Protein AF-A0A959CDI5-F1 (afdb_monomer_lite)

pLDDT: mean 85.73, std 13.89, range [49.97, 98.25]

Secondary structure (DSSP, 8-state):
--HHHHHHHHHHHHHHHHHHHHHHHHHHHHHHHHTTSS--HHHHHHHHHHHHHHHHHHHHHHHHHHHHHHHHHSPPGGG----PPP----

Structure (mmCIF, N/CA/C/O backbone):
data_AF-A0A959CDI5-F1
#
_entry.id   AF-A0A959CDI5-F1
#
loop_
_atom_site.group_PDB
_atom_site.id
_atom_site.type_symbol
_atom_site.label_atom_id
_atom_site.label_alt_id
_atom_site.label_comp_id
_atom_site.label_asym_id
_atom_site.label_entity_id
_atom_site.label_seq_id
_atom_site.pdbx_PDB_ins_code
_atom_site.Cartn_x
_atom_site.Cartn_y
_atom_site.Cartn_z
_atom_site.occupancy
_atom_site.B_iso_or_equiv
_atom_site.auth_seq_id
_atom_site.auth_comp_id
_atom_site.auth_asym_id
_atom_site.auth_atom_id
_atom_site.pdbx_PDB_model_num
ATOM 1 N N . MET A 1 1 ? 10.173 5.319 -21.499 1.00 62.91 1 MET A N 1
ATOM 2 C CA . MET A 1 1 ? 10.871 5.258 -20.188 1.00 62.91 1 MET A CA 1
ATOM 3 C C . MET A 1 1 ? 12.138 4.435 -20.330 1.00 62.91 1 MET A C 1
ATOM 5 O O . MET A 1 1 ? 12.100 3.412 -20.992 1.00 62.91 1 MET A O 1
ATOM 9 N N . THR A 1 2 ? 13.244 4.836 -19.706 1.00 84.88 2 THR A N 1
ATOM 10 C CA . THR A 1 2 ? 14.476 4.026 -19.707 1.00 84.88 2 THR A CA 1
ATOM 11 C C . THR A 1 2 ? 14.434 2.970 -18.600 1.00 84.88 2 THR A C 1
ATOM 13 O O . THR A 1 2 ? 13.868 3.220 -17.532 1.00 84.88 2 THR A O 1
ATOM 16 N N . LYS A 1 3 ? 15.098 1.822 -18.785 1.00 86.50 3 LYS A N 1
ATOM 17 C CA . LYS A 1 3 ? 15.221 0.766 -17.754 1.00 86.50 3 LYS A CA 1
ATOM 18 C C . LYS A 1 3 ? 15.716 1.323 -16.409 1.00 86.50 3 LYS A C 1
ATOM 20 O O . LYS A 1 3 ? 15.218 0.951 -15.349 1.00 86.50 3 LYS A O 1
ATOM 25 N N . ARG A 1 4 ? 16.634 2.302 -16.444 1.00 90.00 4 ARG A N 1
ATOM 26 C CA . ARG A 1 4 ? 17.132 3.027 -15.259 1.00 90.00 4 ARG A CA 1
ATOM 27 C C . ARG A 1 4 ? 16.033 3.822 -14.546 1.00 90.00 4 ARG A C 1
ATOM 29 O O . ARG A 1 4 ? 16.001 3.831 -13.318 1.00 90.00 4 ARG A O 1
ATOM 36 N N . SER A 1 5 ? 15.143 4.481 -15.289 1.00 92.69 5 SER A N 1
ATOM 37 C CA . SER A 1 5 ? 14.016 5.223 -14.707 1.00 92.69 5 SER A CA 1
ATOM 38 C C . SER A 1 5 ? 12.993 4.297 -14.038 1.00 92.69 5 SER A C 1
ATOM 40 O O . SER A 1 5 ? 12.549 4.597 -12.931 1.00 92.69 5 SER A O 1
ATOM 42 N N . VAL A 1 6 ? 12.704 3.135 -14.638 1.00 91.62 6 VAL A N 1
ATOM 43 C CA . VAL A 1 6 ? 11.795 2.124 -14.069 1.00 91.62 6 VAL A CA 1
ATOM 44 C C . VAL A 1 6 ? 12.381 1.517 -12.792 1.00 91.62 6 VAL A C 1
ATOM 46 O O . VAL A 1 6 ? 11.695 1.474 -11.777 1.00 91.62 6 VAL A O 1
ATOM 49 N N . LYS A 1 7 ? 13.678 1.170 -12.777 1.00 93.50 7 LYS A N 1
ATOM 50 C CA . LYS A 1 7 ? 14.372 0.699 -11.560 1.00 93.50 7 LYS A CA 1
ATOM 51 C C . LYS A 1 7 ? 14.264 1.689 -10.395 1.00 93.50 7 LYS A C 1
ATOM 53 O O . LYS A 1 7 ? 13.974 1.284 -9.274 1.00 93.50 7 LYS A O 1
ATOM 58 N N . ARG A 1 8 ? 14.453 2.993 -10.641 1.00 95.94 8 ARG A N 1
ATOM 59 C CA . ARG A 1 8 ? 14.297 4.013 -9.585 1.00 95.94 8 ARG A CA 1
ATOM 60 C C . ARG A 1 8 ? 12.861 4.089 -9.065 1.00 95.94 8 ARG A C 1
ATOM 62 O O . ARG A 1 8 ? 12.665 4.231 -7.861 1.00 95.94 8 ARG A O 1
ATOM 69 N N . ARG A 1 9 ? 11.866 4.002 -9.953 1.00 95.06 9 ARG A N 1
ATOM 70 C CA . ARG A 1 9 ? 10.446 3.991 -9.565 1.00 95.06 9 ARG A CA 1
ATOM 71 C C . ARG A 1 9 ? 10.090 2.748 -8.749 1.00 95.06 9 ARG A C 1
ATOM 73 O O . ARG A 1 9 ? 9.422 2.897 -7.734 1.00 95.06 9 ARG A O 1
ATOM 80 N N . LEU A 1 10 ? 10.617 1.577 -9.115 1.00 96.25 10 LEU A N 1
ATOM 81 C CA . LEU A 1 10 ? 10.473 0.342 -8.341 1.00 96.25 10 LEU A CA 1
ATOM 82 C C . LEU A 1 10 ? 11.021 0.493 -6.917 1.00 96.25 10 LEU A C 1
ATOM 84 O O . LEU A 1 10 ? 10.325 0.171 -5.959 1.00 96.25 10 LEU A O 1
ATOM 88 N N . ILE A 1 11 ? 12.236 1.030 -6.763 1.00 97.56 11 ILE A N 1
ATOM 89 C CA . ILE A 1 11 ? 12.836 1.257 -5.436 1.00 97.56 11 ILE A CA 1
ATOM 90 C C . ILE A 1 11 ? 11.938 2.166 -4.589 1.00 97.56 11 ILE A C 1
ATOM 92 O O . ILE A 1 11 ? 11.635 1.839 -3.444 1.00 97.56 11 ILE A O 1
ATOM 96 N N . ARG A 1 12 ? 11.459 3.278 -5.159 1.00 97.25 12 ARG A N 1
ATOM 97 C CA . ARG A 1 12 ? 10.550 4.197 -4.456 1.00 97.25 12 ARG A CA 1
ATOM 98 C C . ARG A 1 12 ? 9.232 3.526 -4.066 1.00 97.25 12 ARG A C 1
ATOM 100 O O . ARG A 1 12 ? 8.781 3.717 -2.943 1.00 97.25 12 ARG A O 1
ATOM 107 N N . ALA A 1 13 ? 8.643 2.730 -4.959 1.00 96.00 13 ALA A N 1
ATOM 108 C CA . ALA A 1 13 ? 7.407 2.001 -4.685 1.00 96.00 13 ALA A CA 1
ATOM 109 C C . ALA A 1 13 ? 7.583 0.981 -3.548 1.00 96.00 13 ALA A C 1
ATOM 111 O O . ALA A 1 13 ? 6.753 0.936 -2.645 1.00 96.00 13 ALA A O 1
ATOM 112 N N . ARG A 1 14 ? 8.700 0.239 -3.528 1.00 97.44 14 ARG A N 1
ATOM 113 C CA . ARG A 1 14 ? 9.036 -0.701 -2.444 1.00 97.44 14 ARG A CA 1
ATOM 114 C C . ARG A 1 14 ? 9.238 0.002 -1.100 1.00 97.44 14 ARG A C 1
ATOM 116 O O . ARG A 1 14 ? 8.731 -0.473 -0.089 1.00 97.44 14 ARG A O 1
ATOM 123 N N . ILE A 1 15 ? 9.940 1.139 -1.080 1.00 98.25 15 ILE A N 1
ATOM 124 C CA . ILE A 1 15 ? 10.113 1.944 0.143 1.00 98.25 15 ILE A CA 1
ATOM 125 C C . ILE A 1 15 ? 8.752 2.409 0.668 1.00 98.25 15 ILE A C 1
ATOM 127 O O . ILE A 1 15 ? 8.461 2.232 1.848 1.00 98.25 15 ILE A O 1
ATOM 131 N N . ALA A 1 16 ? 7.909 2.960 -0.208 1.00 97.06 16 ALA A N 1
ATOM 132 C CA . ALA A 1 16 ? 6.590 3.452 0.170 1.00 97.06 16 ALA A CA 1
ATOM 133 C C . ALA A 1 16 ? 5.681 2.322 0.691 1.00 97.06 16 ALA A C 1
ATOM 135 O O . ALA A 1 16 ? 5.016 2.502 1.708 1.00 97.06 16 ALA A O 1
ATOM 136 N N . LEU A 1 17 ? 5.709 1.146 0.050 1.00 97.38 17 LEU A N 1
ATOM 137 C CA . LEU A 1 17 ? 4.991 -0.046 0.508 1.00 97.38 17 LEU A CA 1
ATOM 138 C C . LEU A 1 17 ? 5.450 -0.482 1.904 1.00 97.38 17 LEU A C 1
ATOM 140 O O . LEU A 1 17 ? 4.620 -0.669 2.790 1.00 97.38 17 LEU A O 1
ATOM 144 N N . ASN A 1 18 ? 6.764 -0.578 2.124 1.00 97.94 18 ASN A N 1
ATOM 145 C CA . ASN A 1 18 ? 7.321 -0.935 3.429 1.00 97.94 18 ASN A CA 1
ATOM 146 C C . ASN A 1 18 ? 6.903 0.053 4.523 1.00 97.94 18 ASN A C 1
ATOM 148 O O . ASN A 1 18 ? 6.518 -0.370 5.610 1.00 97.94 18 ASN A O 1
ATOM 152 N N . GLN A 1 19 ? 6.924 1.357 4.242 1.00 97.94 19 GLN A N 1
ATOM 153 C CA . GLN A 1 19 ? 6.463 2.376 5.190 1.00 97.94 19 GLN A CA 1
ATOM 154 C C . GLN A 1 19 ? 4.977 2.210 5.534 1.00 97.94 19 GLN A C 1
ATOM 156 O O . GLN A 1 19 ? 4.608 2.292 6.705 1.00 97.94 19 GLN A O 1
ATOM 161 N N . THR A 1 20 ? 4.124 1.943 4.542 1.00 97.44 20 THR A N 1
ATOM 162 C CA . THR A 1 20 ? 2.696 1.681 4.772 1.00 97.44 20 THR A CA 1
ATOM 163 C C . THR A 1 20 ? 2.484 0.427 5.618 1.00 97.44 20 THR A C 1
ATOM 165 O O . THR A 1 20 ? 1.691 0.456 6.555 1.00 97.44 20 THR A O 1
ATOM 168 N N . ILE A 1 21 ? 3.218 -0.654 5.340 1.00 97.38 21 ILE A N 1
ATOM 169 C CA . ILE A 1 21 ? 3.147 -1.895 6.123 1.00 97.38 21 ILE A CA 1
ATOM 170 C C . ILE A 1 21 ? 3.542 -1.639 7.581 1.00 97.38 21 ILE A C 1
ATOM 172 O O . ILE A 1 21 ? 2.830 -2.077 8.481 1.00 97.38 21 ILE A O 1
ATOM 176 N N . GLN A 1 22 ? 4.622 -0.890 7.833 1.00 98.00 22 GLN A N 1
ATOM 177 C CA . GLN A 1 22 ? 5.020 -0.544 9.204 1.00 98.00 22 GLN A CA 1
ATOM 178 C C . GLN A 1 22 ? 3.922 0.237 9.934 1.00 98.00 22 GLN A C 1
ATOM 180 O O . GLN A 1 22 ? 3.557 -0.130 11.048 1.00 98.00 22 GLN A O 1
ATOM 185 N N . LYS A 1 23 ? 3.295 1.223 9.276 1.00 96.81 23 LYS A N 1
ATOM 186 C CA . LYS A 1 23 ? 2.150 1.949 9.851 1.00 96.81 23 LYS A CA 1
ATOM 187 C C . LYS A 1 23 ? 0.976 1.026 10.181 1.00 96.81 23 LYS A C 1
ATOM 189 O O . LYS A 1 23 ? 0.404 1.140 11.259 1.00 96.81 23 LYS A O 1
ATOM 194 N N . ILE A 1 24 ? 0.634 0.084 9.298 1.00 96.81 24 ILE A N 1
ATOM 195 C CA . ILE A 1 24 ? -0.419 -0.915 9.561 1.00 96.81 24 ILE A CA 1
ATOM 196 C C . ILE A 1 24 ? -0.082 -1.739 10.812 1.00 96.81 24 ILE A C 1
ATOM 198 O O . ILE A 1 24 ? -0.950 -1.972 11.656 1.00 96.81 24 ILE A O 1
ATOM 202 N N . LEU A 1 25 ? 1.171 -2.179 10.951 1.00 96.44 25 LEU A N 1
ATOM 203 C CA . LEU A 1 25 ? 1.623 -2.939 12.118 1.00 96.44 25 LEU A CA 1
ATOM 204 C C . LEU A 1 25 ? 1.544 -2.109 13.402 1.00 96.44 25 LEU A C 1
ATOM 206 O O . LEU A 1 25 ? 1.084 -2.622 14.423 1.00 96.44 25 LEU A O 1
ATOM 210 N N . ASP A 1 26 ? 1.930 -0.837 13.354 1.00 94.88 26 ASP A N 1
ATOM 211 C CA . ASP A 1 26 ? 1.857 0.068 14.501 1.00 94.88 26 ASP A CA 1
ATOM 212 C C . ASP A 1 26 ? 0.412 0.350 14.921 1.00 94.88 26 ASP A C 1
ATOM 214 O O . ASP A 1 26 ? 0.089 0.262 16.108 1.00 94.88 26 ASP A O 1
ATOM 218 N N . VAL A 1 27 ? -0.495 0.573 13.966 1.00 92.75 27 VAL A N 1
ATOM 219 C CA . VAL A 1 27 ? -1.930 0.722 14.251 1.00 92.75 27 VAL A CA 1
ATOM 220 C C . VAL A 1 27 ? -2.497 -0.552 14.885 1.00 92.75 27 VAL A C 1
ATOM 222 O O . VAL A 1 27 ? -3.214 -0.479 15.884 1.00 92.75 27 VAL A O 1
ATOM 225 N N . ASN A 1 28 ? -2.117 -1.734 14.394 1.00 92.12 28 ASN A N 1
ATOM 226 C CA . ASN A 1 28 ? -2.527 -3.006 14.995 1.00 92.12 28 ASN A CA 1
ATOM 227 C C . ASN A 1 28 ? -1.975 -3.201 16.418 1.00 92.12 28 ASN A C 1
ATOM 229 O O . ASN A 1 28 ? -2.693 -3.687 17.295 1.00 92.12 28 ASN A O 1
ATOM 233 N N . ARG A 1 29 ? -0.721 -2.805 16.679 1.00 91.88 29 ARG A N 1
ATOM 234 C CA . ARG A 1 29 ? -0.139 -2.802 18.035 1.00 91.88 29 ARG A CA 1
ATOM 235 C C . ARG A 1 29 ? -0.915 -1.868 18.962 1.00 91.88 29 ARG A C 1
ATOM 237 O O . ARG A 1 29 ? -1.223 -2.256 20.086 1.00 91.88 29 ARG A O 1
ATOM 244 N N . ASN A 1 30 ? -1.277 -0.677 18.486 1.00 86.81 30 ASN A N 1
ATOM 245 C CA . ASN A 1 30 ? -2.072 0.290 19.242 1.00 86.81 30 ASN A CA 1
ATOM 246 C C . ASN A 1 30 ? -3.481 -0.236 19.536 1.00 86.81 30 ASN A C 1
ATOM 248 O O . ASN A 1 30 ? -3.955 -0.109 20.664 1.00 86.81 30 ASN A O 1
ATOM 252 N N . ARG A 1 31 ? -4.120 -0.905 18.569 1.00 85.50 31 ARG A N 1
ATOM 253 C CA . ARG A 1 31 ? -5.438 -1.526 18.756 1.00 85.50 31 ARG A CA 1
ATOM 254 C C . ARG A 1 31 ? -5.418 -2.594 19.850 1.00 85.50 31 ARG A C 1
ATOM 256 O O . ARG A 1 31 ? -6.284 -2.586 20.715 1.00 85.50 31 ARG A O 1
ATOM 263 N N . LYS A 1 32 ? -4.385 -3.446 19.879 1.00 84.25 32 LYS A N 1
ATOM 264 C CA . LYS A 1 32 ? -4.185 -4.444 20.951 1.00 84.25 32 LYS A CA 1
ATOM 265 C C . LYS A 1 32 ? -3.946 -3.832 22.333 1.00 84.25 32 LYS A C 1
ATOM 267 O O . LYS A 1 32 ? -4.155 -4.503 23.332 1.00 84.25 32 LYS A O 1
ATOM 272 N N . ARG A 1 33 ? -3.461 -2.591 22.414 1.00 83.31 33 ARG A N 1
ATOM 273 C CA . ARG A 1 33 ? -3.269 -1.888 23.694 1.00 83.31 33 ARG A CA 1
ATOM 274 C C . ARG A 1 33 ? -4.560 -1.234 24.189 1.00 83.31 33 ARG A C 1
ATOM 276 O O . ARG A 1 33 ? -4.752 -1.114 25.392 1.00 83.31 33 ARG A O 1
ATOM 283 N N . LEU A 1 34 ? -5.453 -0.842 23.279 1.00 74.88 34 LEU A N 1
ATOM 284 C CA . LEU A 1 34 ? -6.724 -0.187 23.615 1.00 74.88 34 LEU A CA 1
ATOM 285 C C . LE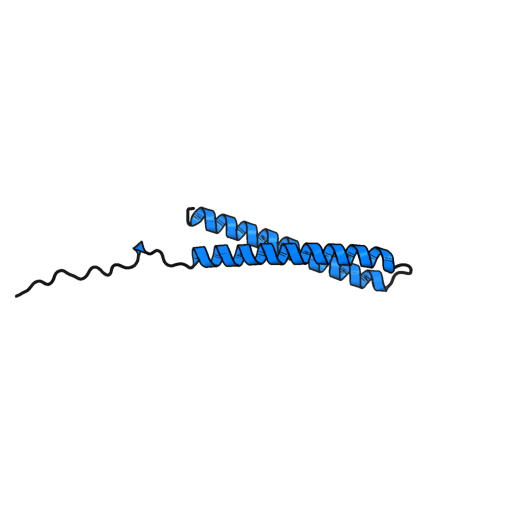U A 1 34 ? -7.755 -1.112 24.250 1.00 74.88 34 LEU A C 1
ATOM 287 O O . LEU A 1 34 ? -8.572 -0.637 25.034 1.00 74.88 34 LEU A O 1
ATOM 291 N N . SER A 1 35 ? -7.681 -2.418 23.993 1.00 66.81 35 SER A N 1
ATOM 292 C CA . SER A 1 35 ? -8.530 -3.419 24.652 1.00 66.81 35 SER A CA 1
ATOM 293 C C . SER A 1 35 ? -8.379 -3.461 26.181 1.00 66.81 35 SER A C 1
ATOM 295 O O . SER A 1 35 ? -9.172 -4.118 26.840 1.00 66.81 35 SER A O 1
ATOM 297 N N . PHE A 1 36 ? -7.398 -2.751 26.750 1.00 68.88 36 PHE A N 1
ATOM 298 C CA . PHE A 1 36 ? -7.171 -2.629 28.194 1.00 68.88 36 PHE A CA 1
ATOM 299 C C . PHE A 1 36 ? -7.635 -1.282 28.784 1.00 68.88 36 PHE A C 1
ATOM 301 O O . PHE A 1 36 ? -7.283 -0.963 29.916 1.00 68.88 36 PHE A O 1
ATOM 308 N N . THR A 1 37 ? -8.377 -0.461 28.030 1.00 72.62 37 THR A N 1
ATOM 309 C CA . THR A 1 37 ? -8.814 0.882 28.464 1.00 72.62 37 THR A CA 1
ATOM 310 C C . THR A 1 37 ? -10.335 0.985 28.602 1.00 72.62 37 THR A C 1
ATOM 312 O O . THR A 1 37 ? -11.064 0.312 27.882 1.00 72.62 37 THR A O 1
ATOM 315 N N . ASN A 1 38 ? -10.805 1.842 29.519 1.00 65.62 38 ASN A N 1
ATOM 316 C CA . ASN A 1 38 ? -12.217 1.946 29.923 1.00 65.62 38 ASN A CA 1
ATOM 317 C C . ASN A 1 38 ? -13.162 2.578 28.878 1.00 65.62 38 ASN A C 1
ATOM 319 O O . ASN A 1 38 ? -14.371 2.495 29.059 1.00 65.62 38 ASN A O 1
ATOM 323 N N . ASP A 1 39 ? -12.649 3.184 27.799 1.00 68.25 39 ASP A N 1
ATOM 324 C CA . ASP A 1 39 ? -13.484 3.753 26.724 1.00 68.25 39 ASP A CA 1
ATOM 325 C C . ASP A 1 39 ? -12.901 3.477 25.315 1.00 68.25 39 ASP A C 1
ATOM 327 O O . ASP A 1 39 ? -12.348 4.361 24.647 1.00 68.25 39 ASP A O 1
ATOM 331 N N . PRO A 1 40 ? -12.933 2.210 24.861 1.00 76.69 40 PRO A N 1
ATOM 332 C CA . PRO A 1 40 ? -12.237 1.773 23.650 1.00 76.69 40 PRO A CA 1
ATOM 333 C C . PRO A 1 40 ? -12.976 2.145 22.354 1.00 76.69 40 PRO A C 1
ATOM 335 O O . PRO A 1 40 ? -12.364 2.221 21.288 1.00 76.69 40 PRO A O 1
ATOM 338 N N . THR A 1 41 ? -14.281 2.411 22.424 1.00 79.12 41 THR A N 1
ATOM 339 C CA . THR A 1 41 ? -15.199 2.355 21.275 1.00 79.12 41 THR A CA 1
ATOM 340 C C . THR A 1 41 ? -14.930 3.420 20.211 1.00 79.12 41 THR A C 1
ATOM 342 O O . THR A 1 41 ? -14.887 3.124 19.015 1.00 79.12 41 THR A O 1
ATOM 345 N N . GLN A 1 42 ? -14.725 4.678 20.615 1.00 81.06 42 GLN A N 1
ATOM 346 C CA . GLN A 1 42 ? -14.477 5.767 19.663 1.00 81.06 42 GLN A CA 1
ATOM 347 C C . GLN A 1 42 ? -13.075 5.664 19.053 1.00 81.06 42 GLN A C 1
ATOM 349 O O . GLN A 1 42 ? -12.880 5.898 17.859 1.00 81.06 42 GLN A O 1
ATOM 354 N N . ARG A 1 43 ? -12.091 5.271 19.865 1.00 82.88 43 ARG A N 1
ATOM 355 C CA . ARG A 1 43 ? -10.697 5.155 19.435 1.00 82.88 43 ARG A CA 1
ATOM 356 C C . ARG A 1 43 ? -10.491 3.953 18.517 1.00 82.88 43 ARG A C 1
ATOM 358 O O . ARG A 1 43 ? -9.752 4.053 17.543 1.00 82.88 43 ARG A O 1
ATOM 365 N N . GLU A 1 44 ? -11.207 2.861 18.758 1.00 87.75 44 GLU A N 1
ATOM 366 C CA . GLU A 1 44 ? -11.244 1.705 17.869 1.00 87.75 44 GLU A CA 1
ATOM 367 C C . GLU A 1 44 ? -11.821 2.052 16.489 1.00 87.75 44 GLU A C 1
ATOM 369 O O . GLU A 1 44 ? -11.236 1.664 15.477 1.00 87.75 44 GLU A O 1
ATOM 374 N N . LYS A 1 45 ? -12.910 2.834 16.421 1.00 88.94 45 LYS A N 1
ATOM 375 C CA . LYS A 1 45 ? -13.475 3.293 15.138 1.00 88.94 45 LYS A CA 1
ATOM 376 C C . LYS A 1 45 ? -12.457 4.072 14.304 1.00 88.94 45 LYS A C 1
ATOM 378 O O . LYS A 1 45 ? -12.316 3.796 13.115 1.00 88.94 45 LYS A O 1
ATOM 383 N N . VAL A 1 46 ? -11.720 4.996 14.926 1.00 90.00 46 VAL A N 1
ATOM 384 C CA . VAL A 1 46 ? -10.680 5.783 14.241 1.00 90.00 46 VAL A CA 1
ATOM 385 C C . VAL A 1 46 ? -9.565 4.879 13.712 1.00 90.00 46 VAL A C 1
ATOM 387 O O . VAL A 1 46 ? -9.208 4.979 12.540 1.00 90.00 46 VAL A O 1
ATOM 390 N N . LEU A 1 47 ? -9.058 3.951 14.533 1.00 90.44 47 LEU A N 1
ATOM 391 C CA . LEU A 1 47 ? -8.009 3.022 14.097 1.00 90.44 47 LEU A CA 1
ATOM 392 C C . LEU A 1 47 ? -8.483 2.078 12.986 1.00 90.44 47 LEU A C 1
ATOM 394 O O . LEU A 1 47 ? -7.700 1.722 12.109 1.00 90.44 47 LEU A O 1
ATOM 398 N N . ASN A 1 48 ? -9.752 1.668 13.001 1.00 92.06 48 ASN A N 1
ATOM 399 C CA . ASN A 1 48 ? -10.315 0.823 11.951 1.00 92.06 48 ASN A CA 1
ATOM 400 C C . ASN A 1 48 ? -10.415 1.568 10.613 1.00 92.06 48 ASN A C 1
ATOM 402 O O . ASN A 1 48 ? -10.085 0.989 9.575 1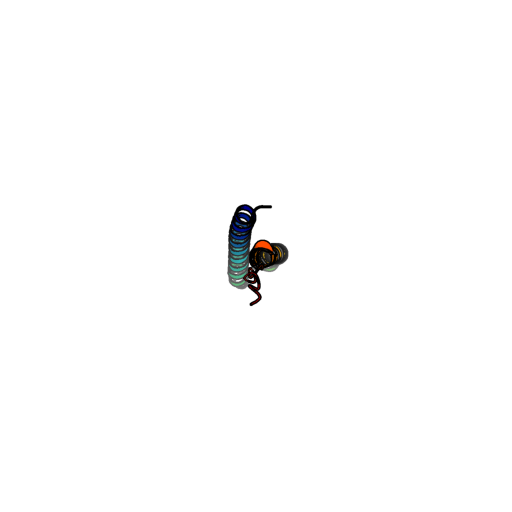.00 92.06 48 ASN A O 1
ATOM 406 N N . GLU A 1 49 ? -10.810 2.843 10.623 1.00 94.38 49 GLU A N 1
ATOM 407 C CA . GLU A 1 49 ? -10.820 3.655 9.402 1.00 94.38 49 GLU A CA 1
ATOM 408 C C . GLU A 1 49 ? -9.392 3.913 8.896 1.00 94.38 49 GLU A C 1
ATOM 410 O O . GLU A 1 49 ? -9.113 3.754 7.706 1.00 94.38 49 GLU A O 1
ATOM 415 N N . GLU A 1 50 ? -8.447 4.189 9.799 1.00 94.38 50 GLU A N 1
ATOM 416 C CA . GLU A 1 50 ? -7.032 4.323 9.445 1.00 94.38 50 GLU A CA 1
ATOM 417 C C . GLU A 1 50 ? -6.482 3.034 8.810 1.00 94.38 50 GLU A C 1
ATOM 419 O O . GLU A 1 50 ? -5.886 3.076 7.730 1.00 94.38 50 GLU A O 1
ATOM 424 N N . LEU A 1 51 ? -6.755 1.865 9.404 1.00 95.75 51 LEU A N 1
ATOM 425 C CA . LEU A 1 51 ? -6.393 0.566 8.826 1.00 95.75 51 LEU A CA 1
ATOM 426 C C . LEU A 1 51 ? -7.015 0.362 7.448 1.00 95.75 51 LEU A C 1
ATOM 428 O O . LEU A 1 51 ? -6.349 -0.159 6.551 1.00 95.75 51 LEU A O 1
ATOM 432 N N . ARG A 1 52 ? -8.278 0.747 7.251 1.00 96.88 52 ARG A N 1
ATOM 433 C CA . ARG A 1 52 ? -8.962 0.607 5.960 1.00 96.88 52 ARG A CA 1
ATOM 434 C C . ARG A 1 52 ? -8.249 1.403 4.870 1.00 96.88 52 ARG A C 1
ATOM 436 O O . ARG A 1 52 ? -7.994 0.866 3.785 1.00 96.88 52 ARG A O 1
ATOM 443 N N . VAL A 1 53 ? -7.899 2.655 5.161 1.00 97.69 53 VAL A N 1
ATOM 444 C CA . VAL A 1 53 ? -7.175 3.532 4.233 1.00 97.69 53 VAL A CA 1
ATOM 445 C C . VAL A 1 53 ? -5.775 2.988 3.965 1.00 97.69 53 VAL A C 1
ATOM 447 O O . VAL A 1 53 ? -5.406 2.814 2.801 1.00 97.69 53 VAL A O 1
ATOM 450 N N . LEU A 1 54 ? -5.019 2.634 5.008 1.00 96.94 54 LEU A N 1
ATOM 451 C CA . LEU A 1 54 ? -3.667 2.092 4.864 1.00 96.94 54 LEU A CA 1
ATOM 452 C C . LEU A 1 54 ? -3.650 0.794 4.045 1.00 96.94 54 LEU A C 1
ATOM 454 O O . LEU A 1 54 ? -2.811 0.643 3.161 1.00 96.94 54 LEU A O 1
ATOM 458 N N . ASN A 1 55 ? -4.614 -0.110 4.248 1.00 97.25 55 ASN A N 1
ATOM 459 C CA . ASN A 1 55 ? -4.740 -1.332 3.446 1.00 97.25 55 ASN A CA 1
ATOM 460 C C . ASN A 1 55 ? -5.072 -1.045 1.974 1.00 97.25 55 ASN A C 1
ATOM 462 O O . ASN A 1 55 ? -4.622 -1.760 1.076 1.00 97.25 55 ASN A O 1
ATOM 466 N N . LYS A 1 56 ? -5.870 -0.009 1.685 1.00 98.00 56 LYS A N 1
ATOM 467 C CA . LYS A 1 56 ? -6.128 0.421 0.301 1.00 98.00 56 LYS A CA 1
ATOM 468 C C . LYS A 1 56 ? -4.851 0.957 -0.352 1.00 98.00 56 LYS A C 1
ATOM 470 O O . LYS A 1 56 ? -4.544 0.566 -1.477 1.00 98.00 56 LYS A O 1
ATOM 475 N N . VAL A 1 57 ? -4.097 1.792 0.361 1.00 97.31 57 VAL A N 1
ATOM 476 C CA . VAL A 1 57 ? -2.822 2.353 -0.113 1.00 97.31 57 VAL A CA 1
ATOM 477 C C . VAL A 1 57 ? -1.782 1.253 -0.334 1.00 97.31 57 VAL A C 1
ATOM 479 O O . VAL A 1 57 ? -1.154 1.221 -1.389 1.00 97.31 57 VAL A O 1
ATOM 482 N N . ALA A 1 58 ? -1.655 0.305 0.599 1.00 97.56 58 ALA A N 1
ATOM 483 C CA . ALA A 1 58 ? -0.738 -0.825 0.477 1.00 97.56 58 ALA A CA 1
ATOM 484 C C . ALA A 1 58 ? -1.028 -1.659 -0.779 1.00 97.56 58 ALA A C 1
ATOM 486 O O . ALA A 1 58 ? -0.109 -1.967 -1.532 1.00 97.56 58 ALA A O 1
ATOM 487 N N . ARG A 1 59 ? -2.305 -1.959 -1.065 1.00 97.50 59 ARG A N 1
ATOM 488 C CA . ARG A 1 59 ? -2.701 -2.682 -2.288 1.00 97.50 59 ARG A CA 1
ATOM 489 C C . ARG A 1 59 ? -2.321 -1.934 -3.565 1.00 97.50 59 ARG A C 1
ATOM 491 O O . ARG A 1 59 ? -1.807 -2.539 -4.500 1.00 97.50 59 ARG A O 1
ATOM 498 N N . GLN A 1 60 ? -2.532 -0.619 -3.604 1.00 97.50 60 GLN A N 1
ATOM 499 C CA . GLN A 1 60 ? -2.131 0.201 -4.752 1.00 97.50 60 GLN A CA 1
ATOM 500 C C . GLN A 1 60 ? -0.608 0.215 -4.936 1.00 97.50 60 GLN A C 1
ATOM 502 O O . GLN A 1 60 ? -0.113 0.056 -6.050 1.00 97.50 60 GLN A O 1
ATOM 507 N N . GLN A 1 61 ? 0.144 0.368 -3.846 1.00 97.06 61 GLN A N 1
ATOM 508 C CA . GLN A 1 61 ? 1.606 0.339 -3.874 1.00 97.06 61 GLN A CA 1
ATOM 509 C C . GLN A 1 61 ? 2.146 -1.035 -4.294 1.00 97.06 61 GLN A C 1
ATOM 511 O O . GLN A 1 61 ? 3.087 -1.086 -5.083 1.00 97.06 61 GLN A O 1
ATOM 516 N N . ALA A 1 62 ? 1.535 -2.132 -3.835 1.00 97.19 62 ALA A N 1
ATOM 517 C CA . ALA A 1 62 ? 1.878 -3.492 -4.250 1.00 97.19 62 ALA A CA 1
ATOM 518 C C .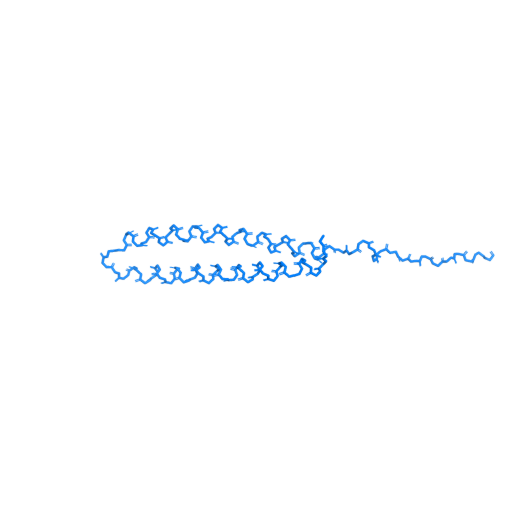 ALA A 1 62 ? 1.666 -3.694 -5.758 1.00 97.19 62 ALA A C 1
ATOM 520 O O . ALA A 1 62 ? 2.587 -4.119 -6.449 1.00 97.19 62 ALA A O 1
ATOM 521 N N . SER A 1 63 ? 0.520 -3.259 -6.291 1.00 97.81 63 SER A N 1
ATOM 522 C CA . SER A 1 63 ? 0.248 -3.321 -7.733 1.00 97.81 63 SER A CA 1
ATOM 523 C C . SER A 1 63 ? 1.276 -2.533 -8.562 1.00 97.81 63 SER A C 1
ATOM 525 O O . SER A 1 63 ? 1.695 -2.974 -9.632 1.00 97.81 63 SER A O 1
ATOM 527 N N . LEU A 1 64 ? 1.760 -1.390 -8.058 1.00 96.06 64 LEU A N 1
ATOM 528 C CA . LEU A 1 64 ? 2.843 -0.645 -8.709 1.00 96.06 64 LEU A CA 1
ATOM 529 C C . LEU A 1 64 ? 4.179 -1.398 -8.681 1.00 96.06 64 LEU A C 1
ATOM 531 O O . LEU A 1 64 ? 4.919 -1.352 -9.664 1.00 96.06 64 LEU A O 1
ATOM 535 N N . VAL A 1 65 ? 4.505 -2.063 -7.570 1.00 96.88 65 VAL A N 1
ATOM 536 C CA . VAL A 1 65 ? 5.712 -2.894 -7.456 1.00 96.88 65 VAL A CA 1
ATOM 537 C C . VAL A 1 65 ? 5.665 -4.025 -8.481 1.00 96.88 65 VAL A C 1
ATOM 539 O O . VAL A 1 65 ? 6.584 -4.118 -9.295 1.00 96.88 65 VAL A O 1
ATOM 542 N N . GLU A 1 66 ? 4.571 -4.788 -8.518 1.00 96.44 66 GLU A N 1
ATOM 543 C CA . GLU A 1 66 ? 4.347 -5.868 -9.490 1.00 96.44 66 GLU A CA 1
ATOM 544 C C . GLU A 1 66 ? 4.447 -5.356 -10.931 1.00 96.44 66 GLU A C 1
ATOM 546 O O . GLU A 1 66 ? 5.132 -5.942 -11.774 1.00 96.44 66 GLU A O 1
ATOM 551 N N . HIS A 1 67 ? 3.832 -4.204 -11.218 1.00 95.25 67 HIS A N 1
ATOM 552 C CA . HIS A 1 67 ? 3.912 -3.584 -12.533 1.00 95.25 67 HIS A CA 1
ATOM 553 C C . HIS A 1 67 ? 5.363 -3.272 -12.925 1.00 95.25 67 HIS A C 1
ATOM 555 O O . HIS A 1 67 ? 5.809 -3.669 -14.003 1.00 95.25 67 HIS A O 1
ATOM 561 N N . TYR A 1 68 ? 6.135 -2.600 -12.068 1.00 95.25 68 TYR A N 1
ATOM 562 C CA . TYR A 1 68 ? 7.521 -2.260 -12.394 1.00 95.25 68 TYR A CA 1
ATOM 563 C C . TYR A 1 68 ? 8.435 -3.486 -12.478 1.00 95.25 68 TYR A C 1
ATOM 565 O O . TYR A 1 68 ? 9.347 -3.497 -13.306 1.00 95.25 68 TYR A O 1
ATOM 573 N N . GLU A 1 69 ? 8.197 -4.514 -11.666 1.00 94.81 69 GLU A N 1
ATOM 574 C CA . GLU A 1 69 ? 8.898 -5.797 -11.758 1.00 94.81 69 GLU A CA 1
ATOM 575 C C . GLU A 1 69 ? 8.620 -6.479 -13.099 1.00 94.81 69 GLU A C 1
ATOM 577 O O . 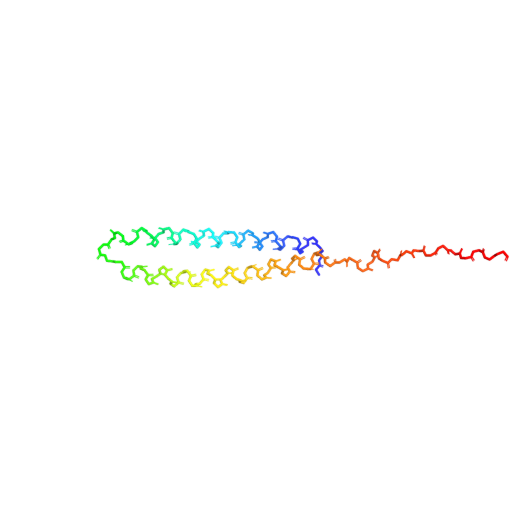GLU A 1 69 ? 9.569 -6.847 -13.794 1.00 94.81 69 GLU A O 1
ATOM 582 N N . SER A 1 70 ? 7.353 -6.530 -13.525 1.00 93.94 70 SER A N 1
ATOM 583 C CA . SER A 1 70 ? 6.954 -7.097 -14.821 1.00 93.94 70 SER A CA 1
ATOM 584 C C . SER A 1 70 ? 7.581 -6.361 -16.013 1.00 93.94 70 SER A C 1
ATOM 586 O O . SER A 1 70 ? 7.985 -6.973 -16.999 1.00 93.94 70 SER A O 1
ATOM 588 N N . VAL A 1 71 ? 7.716 -5.034 -15.933 1.00 91.69 71 VAL A N 1
ATOM 589 C CA . VAL A 1 71 ? 8.347 -4.230 -16.990 1.00 91.69 71 VAL A CA 1
ATOM 590 C C . VAL A 1 71 ? 9.854 -4.493 -17.060 1.00 91.69 71 VAL A C 1
ATOM 592 O O . VAL A 1 71 ? 10.437 -4.437 -18.140 1.00 91.69 71 VAL A O 1
ATOM 595 N N . LEU A 1 72 ? 10.501 -4.776 -15.926 1.00 90.88 72 LEU A N 1
ATOM 596 C CA . LEU A 1 72 ? 11.938 -5.049 -15.862 1.00 90.88 72 LEU A CA 1
ATOM 597 C C . LEU A 1 72 ? 12.307 -6.492 -16.216 1.00 90.88 72 LEU A C 1
ATOM 599 O O . LEU A 1 72 ? 13.451 -6.710 -16.628 1.00 90.88 72 LEU A O 1
ATOM 603 N N . SER A 1 73 ? 11.380 -7.439 -16.048 1.00 89.56 73 SER A N 1
ATOM 604 C CA . SER A 1 73 ? 11.560 -8.854 -16.390 1.00 89.56 73 SER A CA 1
ATOM 605 C C . SER A 1 73 ? 11.317 -9.159 -17.868 1.00 89.56 73 SER A C 1
ATOM 607 O O . SER A 1 73 ? 11.780 -10.194 -18.346 1.00 89.56 73 SER A O 1
ATOM 609 N N . ARG A 1 74 ? 10.654 -8.263 -18.618 1.00 84.69 74 ARG A N 1
ATOM 610 C CA . ARG A 1 74 ? 10.510 -8.413 -20.073 1.00 84.69 74 ARG A CA 1
ATOM 611 C C . ARG A 1 74 ? 11.895 -8.466 -20.738 1.00 84.69 74 ARG A C 1
ATOM 613 O O . ARG A 1 74 ? 12.678 -7.523 -20.567 1.00 84.69 74 ARG A O 1
ATOM 620 N N . PRO A 1 75 ? 12.213 -9.541 -21.483 1.00 67.75 75 PRO A N 1
ATOM 621 C CA . PRO A 1 75 ? 13.466 -9.634 -22.214 1.00 67.75 75 PRO A CA 1
ATOM 622 C C . PRO A 1 75 ? 13.543 -8.507 -23.245 1.00 67.75 75 PRO A C 1
ATOM 624 O O . PRO A 1 75 ? 12.540 -8.135 -23.855 1.00 67.75 75 PRO A O 1
ATOM 627 N N . ASP A 1 76 ? 14.736 -7.936 -23.409 1.00 64.00 76 ASP A N 1
ATOM 628 C CA . ASP A 1 76 ? 14.970 -6.918 -24.427 1.00 64.00 76 ASP A CA 1
ATOM 629 C C . ASP A 1 76 ? 14.824 -7.584 -25.808 1.00 64.00 76 ASP A C 1
ATOM 631 O O . ASP A 1 76 ? 15.585 -8.512 -26.106 1.00 64.00 76 ASP A O 1
ATOM 635 N N . PRO A 1 77 ? 13.867 -7.157 -26.655 1.00 59.81 77 PRO A N 1
ATOM 636 C CA . PRO A 1 77 ? 13.656 -7.759 -27.970 1.00 59.81 77 PRO A CA 1
ATOM 637 C C . PRO A 1 77 ? 14.883 -7.638 -28.889 1.00 59.81 77 PRO A C 1
ATOM 639 O O . PRO A 1 77 ? 14.943 -8.305 -29.914 1.00 59.81 77 PRO A O 1
ATOM 642 N N . ARG A 1 78 ? 15.891 -6.834 -28.523 1.00 58.66 78 ARG A N 1
ATOM 643 C CA . ARG A 1 78 ? 17.142 -6.674 -29.277 1.00 58.66 78 ARG A CA 1
ATOM 644 C C . ARG A 1 78 ? 18.176 -7.781 -29.042 1.00 58.66 78 ARG A C 1
ATOM 646 O O . ARG A 1 78 ? 19.180 -7.804 -29.741 1.00 58.66 78 ARG A O 1
ATOM 653 N N . VAL A 1 79 ? 17.965 -8.677 -28.075 1.00 59.94 79 VAL A N 1
ATOM 654 C CA . VAL A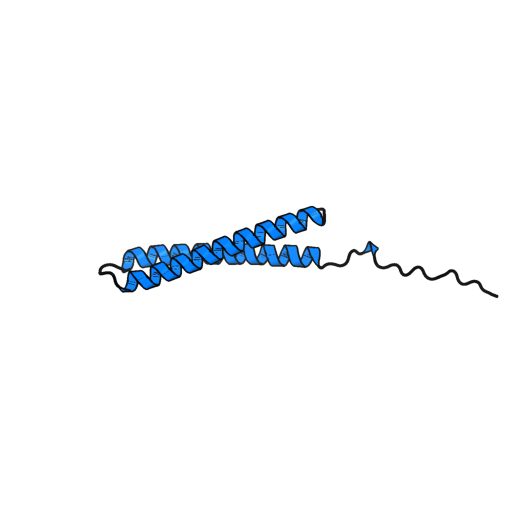 1 79 ? 18.939 -9.731 -27.708 1.00 59.94 79 VAL A CA 1
ATOM 655 C C . VAL A 1 79 ? 18.651 -11.070 -28.416 1.00 59.94 79 VAL A C 1
ATOM 657 O O . VAL A 1 79 ? 19.404 -12.025 -28.269 1.00 59.94 79 VAL A O 1
ATOM 660 N N . GLN A 1 80 ? 17.603 -11.151 -29.244 1.00 49.97 80 GLN A N 1
ATOM 661 C CA . GLN A 1 80 ? 17.264 -12.348 -30.026 1.00 49.97 80 GLN A CA 1
ATOM 662 C C . GLN A 1 80 ? 17.528 -12.141 -31.525 1.00 49.97 80 GLN A C 1
ATOM 664 O O . GLN A 1 80 ? 16.606 -12.011 -32.321 1.00 49.97 80 GLN A O 1
ATOM 669 N N . GLN A 1 81 ? 18.800 -12.136 -31.918 1.00 52.41 81 GLN A N 1
ATOM 670 C CA . GLN A 1 81 ? 19.207 -12.609 -33.243 1.00 52.41 81 GLN A CA 1
ATOM 671 C C . GLN A 1 81 ? 20.449 -13.489 -33.066 1.00 52.41 81 GLN A C 1
ATOM 673 O O . GLN A 1 81 ? 21.552 -12.955 -32.929 1.00 52.41 81 GLN A O 1
ATOM 678 N N . PRO A 1 82 ? 20.325 -14.828 -33.045 1.00 57.00 82 PRO A N 1
ATOM 679 C CA . PRO A 1 82 ? 21.466 -15.660 -33.378 1.00 57.00 82 PRO A CA 1
ATOM 680 C C . PRO A 1 82 ? 21.765 -15.412 -34.860 1.00 57.00 82 PRO A C 1
ATOM 682 O O . PRO A 1 82 ? 21.022 -15.844 -35.740 1.00 57.00 82 PRO A O 1
ATOM 685 N N . MET A 1 83 ? 22.823 -14.644 -35.125 1.00 61.56 83 MET A N 1
ATOM 686 C CA . MET A 1 83 ? 23.416 -14.502 -36.452 1.00 61.56 83 MET A CA 1
ATOM 687 C C . MET A 1 83 ? 23.679 -15.908 -36.994 1.00 61.56 83 MET A C 1
ATOM 689 O O . MET A 1 83 ? 24.598 -16.589 -36.542 1.00 61.56 83 MET A O 1
ATOM 693 N N . SER A 1 84 ? 22.841 -16.368 -37.923 1.00 66.62 84 SER A N 1
ATOM 694 C CA . SER A 1 84 ? 23.128 -17.591 -38.667 1.00 66.62 84 SER A CA 1
ATOM 695 C C . SER A 1 84 ? 24.384 -17.320 -39.498 1.00 66.62 84 SER A C 1
ATOM 697 O O . SER A 1 84 ? 24.412 -16.308 -40.207 1.00 66.62 84 SER A O 1
ATOM 699 N N . PRO A 1 85 ? 25.446 -18.138 -39.395 1.00 71.25 85 PRO A N 1
ATOM 700 C CA . PRO A 1 85 ? 26.624 -17.931 -40.22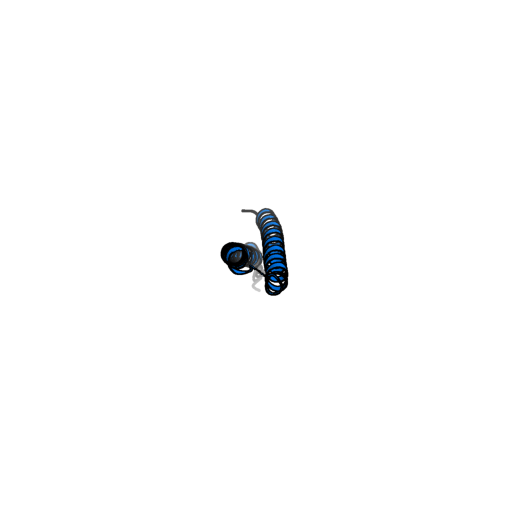1 1.00 71.25 85 PRO A CA 1
ATOM 701 C C . PRO A 1 85 ? 26.234 -18.081 -41.699 1.00 71.25 85 PRO A C 1
ATOM 703 O O . PRO A 1 85 ? 25.375 -18.908 -42.024 1.00 71.25 85 PRO A O 1
ATOM 706 N N . PRO A 1 86 ? 26.827 -17.284 -42.605 1.00 67.00 86 PRO A N 1
ATOM 707 C CA . PRO A 1 86 ? 26.520 -17.378 -44.021 1.00 67.00 86 PRO A CA 1
ATOM 708 C C . PRO A 1 86 ? 26.898 -18.773 -44.517 1.00 67.00 86 PRO A C 1
ATOM 710 O O . PRO A 1 86 ? 28.037 -19.216 -44.357 1.00 67.00 86 PRO A O 1
ATOM 713 N N . ASN A 1 87 ? 25.915 -19.452 -45.104 1.00 69.50 87 ASN A N 1
ATOM 714 C CA . ASN A 1 87 ? 26.064 -20.734 -45.770 1.00 69.50 87 ASN A CA 1
ATOM 715 C C . ASN A 1 87 ? 27.097 -20.583 -46.901 1.00 69.50 87 ASN A C 1
ATOM 717 O O . ASN A 1 87 ? 26.771 -20.086 -47.979 1.00 69.50 87 ASN A O 1
ATOM 721 N N . ARG A 1 88 ? 28.359 -20.948 -46.650 1.00 61.50 88 ARG A N 1
ATOM 722 C CA . ARG A 1 88 ? 29.338 -21.142 -47.723 1.00 61.50 88 ARG A CA 1
ATOM 723 C C . ARG A 1 88 ? 29.028 -22.491 -48.351 1.00 61.50 88 ARG A C 1
ATOM 725 O O . ARG A 1 88 ? 29.499 -23.517 -47.872 1.00 61.50 88 ARG A O 1
ATOM 732 N N . GLY A 1 89 ? 28.178 -22.457 -49.374 1.00 66.25 89 GLY A N 1
ATOM 733 C CA . GLY A 1 89 ? 28.026 -23.573 -50.297 1.00 66.25 89 GLY A CA 1
ATOM 734 C C . GLY A 1 89 ? 29.385 -23.917 -50.903 1.00 66.25 89 GLY A C 1
ATOM 735 O O . GLY A 1 89 ? 30.135 -23.014 -51.285 1.00 66.25 89 GLY A O 1
ATOM 736 N N . PHE A 1 90 ? 29.690 -25.210 -50.910 1.00 57.59 90 PHE A N 1
ATOM 737 C CA . PHE A 1 90 ? 30.721 -25.822 -51.741 1.00 57.59 90 PHE A CA 1
ATOM 738 C C . PHE A 1 90 ? 30.070 -26.322 -53.027 1.00 57.59 90 PHE A C 1
ATOM 740 O O . PHE A 1 90 ? 28.906 -26.781 -52.937 1.00 57.59 90 PHE A O 1
#

Sequence (90 aa):
MTKRSVKRRLIRARIALNQTIQKILDVNRNRKRLSFTNDPTQREKVLNEELRVLNKVARQQASLVEHYESVLSRPDPRVQQPMSPPNRGF

Foldseek 3Di:
DDLVVLVVQLVVLVVQLVVLVVVLVVLVVVLVVLVPDPDSPVVNVVSVVVNVVSVVVNVVSVVSNVVSVVVNPPDDPVVPDPPDPPPPDD

Radius of gyration: 24.22 Å; chains: 1; bounding box: 46×32×82 Å